Protein AF-A0A7M4DIF4-F1 (afdb_monomer_lite)

Radius of gyration: 23.86 Å; chains: 1; bounding box: 50×77×62 Å

Structure (mmCIF, N/CA/C/O backbone):
data_AF-A0A7M4DIF4-F1
#
_entry.id   AF-A0A7M4DIF4-F1
#
loop_
_atom_site.group_PDB
_atom_site.id
_atom_site.type_symbol
_atom_site.label_atom_id
_atom_site.label_alt_id
_atom_site.label_comp_id
_atom_site.label_asym_id
_atom_site.label_entity_id
_atom_site.label_seq_id
_atom_site.pdbx_PDB_ins_code
_atom_site.Cartn_x
_atom_site.Cartn_y
_atom_site.Cartn_z
_atom_site.occupancy
_atom_site.B_iso_or_equiv
_atom_site.auth_seq_id
_atom_site.auth_comp_id
_atom_site.auth_asym_id
_atom_site.auth_atom_id
_atom_site.pdbx_PDB_model_num
ATOM 1 N N . MET A 1 1 ? -36.620 -62.204 41.722 1.00 43.31 1 MET A N 1
ATOM 2 C CA . MET A 1 1 ? -35.224 -62.686 41.569 1.00 43.31 1 MET A CA 1
ATOM 3 C C . MET A 1 1 ? -34.333 -61.467 41.330 1.00 43.31 1 MET A C 1
ATOM 5 O O . MET A 1 1 ? -34.539 -60.775 40.352 1.00 43.31 1 MET A O 1
ATOM 9 N N . LYS A 1 2 ? -33.708 -60.948 42.395 1.00 40.75 2 LYS A N 1
ATOM 10 C CA . LYS A 1 2 ? -32.257 -60.982 42.706 1.00 40.75 2 LYS A CA 1
ATOM 11 C C . LYS A 1 2 ? -31.355 -60.119 41.790 1.00 40.75 2 LYS A C 1
ATOM 13 O O . LYS A 1 2 ? -31.005 -60.517 40.691 1.00 40.75 2 LYS A O 1
ATOM 18 N N . GLN A 1 3 ? -30.986 -58.964 42.361 1.00 43.34 3 GLN A N 1
ATOM 19 C CA . GLN A 1 3 ? -29.831 -58.068 42.158 1.00 43.34 3 GLN A CA 1
ATOM 20 C C . GLN A 1 3 ? -28.661 -58.557 41.284 1.00 43.34 3 GLN A C 1
ATOM 22 O O . GLN A 1 3 ? -28.165 -59.663 41.488 1.00 43.34 3 GLN A O 1
ATOM 27 N N . ARG A 1 4 ? -28.038 -57.613 40.555 1.00 47.78 4 ARG A N 1
ATOM 28 C CA . ARG A 1 4 ? -26.630 -57.235 40.812 1.00 47.78 4 ARG A CA 1
ATOM 29 C C . ARG A 1 4 ? -26.241 -55.885 40.198 1.00 47.78 4 ARG A C 1
ATOM 31 O O . ARG A 1 4 ? -26.052 -55.734 39.000 1.00 47.78 4 ARG A O 1
ATOM 38 N N . THR A 1 5 ? -26.066 -54.933 41.102 1.00 52.53 5 THR A N 1
ATOM 39 C CA . THR A 1 5 ? -25.324 -53.680 40.981 1.00 52.53 5 THR A CA 1
ATOM 40 C C . THR A 1 5 ? -23.870 -53.931 40.563 1.00 52.53 5 THR A C 1
ATOM 42 O O . THR A 1 5 ? -23.210 -54.794 41.143 1.00 52.53 5 THR A O 1
ATOM 45 N N . ARG A 1 6 ? -23.328 -53.111 39.655 1.00 55.28 6 ARG A N 1
ATOM 46 C CA . ARG A 1 6 ? -21.892 -52.791 39.617 1.00 55.28 6 ARG A CA 1
ATOM 47 C C . ARG A 1 6 ? -21.724 -51.273 39.566 1.00 55.28 6 ARG A C 1
ATOM 49 O O . ARG A 1 6 ? -22.155 -50.621 38.624 1.00 55.28 6 ARG A O 1
ATOM 56 N N . ARG A 1 7 ? -21.165 -50.741 40.654 1.00 52.41 7 ARG A N 1
ATOM 57 C CA . ARG A 1 7 ? -20.597 -49.393 40.777 1.00 52.41 7 ARG A CA 1
ATOM 58 C C . ARG A 1 7 ? -19.148 -49.403 40.263 1.00 52.41 7 ARG A C 1
ATOM 60 O O . ARG A 1 7 ? -18.588 -50.481 40.067 1.00 52.41 7 ARG A O 1
ATOM 67 N N . THR A 1 8 ? -18.584 -48.191 40.210 1.00 45.69 8 THR A N 1
ATOM 68 C CA . THR A 1 8 ? -17.154 -47.821 40.132 1.00 45.69 8 THR A CA 1
ATOM 69 C C . THR A 1 8 ? -16.685 -47.549 38.698 1.00 45.69 8 THR A C 1
ATOM 71 O O . THR A 1 8 ? -16.707 -48.453 37.879 1.00 45.69 8 THR A O 1
ATOM 74 N N . GLY A 1 9 ? -16.247 -46.354 38.297 1.00 38.03 9 GLY A N 1
ATOM 75 C CA . GLY A 1 9 ? -16.044 -45.074 38.982 1.00 38.03 9 GLY A CA 1
ATOM 76 C C . GLY A 1 9 ? -15.041 -44.208 38.193 1.00 38.03 9 GLY A C 1
ATOM 77 O O . GLY A 1 9 ? -14.270 -44.770 37.427 1.00 38.03 9 GLY A O 1
ATOM 78 N N . ILE A 1 10 ? -15.016 -42.897 38.505 1.00 45.69 10 ILE A N 1
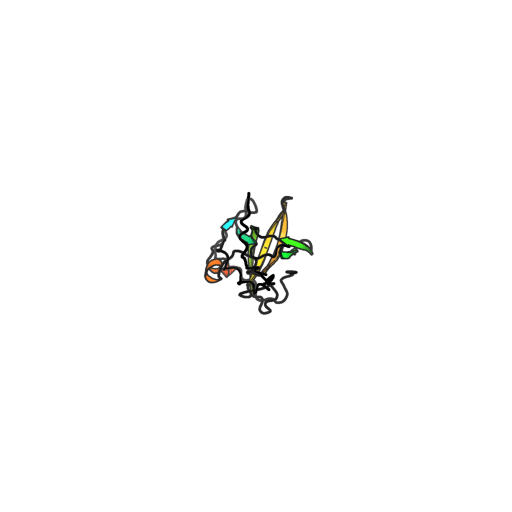ATOM 79 C CA . ILE A 1 10 ? -13.901 -41.920 38.352 1.00 45.69 10 ILE A CA 1
ATOM 80 C C . ILE A 1 10 ? -13.531 -41.608 36.865 1.00 45.69 10 ILE A C 1
ATOM 82 O O . ILE A 1 10 ? -13.441 -42.504 36.047 1.00 45.69 10 ILE A O 1
ATOM 86 N N . ILE A 1 11 ? -13.334 -40.383 36.356 1.00 47.44 11 ILE A N 1
ATOM 87 C CA . ILE A 1 11 ? -12.653 -39.184 36.859 1.00 47.44 11 ILE A CA 1
ATOM 88 C C . ILE A 1 11 ? -13.242 -37.944 36.162 1.00 47.44 11 ILE A C 1
ATOM 90 O O . ILE A 1 11 ? -13.351 -37.896 34.939 1.00 47.44 11 ILE A O 1
ATOM 94 N N . ALA A 1 12 ? -13.584 -36.927 36.956 1.00 44.38 12 ALA A N 1
ATOM 95 C CA . ALA A 1 12 ? -13.797 -35.570 36.479 1.00 44.38 12 ALA A CA 1
ATOM 96 C C . ALA A 1 12 ? -12.447 -34.960 36.080 1.00 44.38 12 ALA A C 1
ATOM 98 O O . ALA A 1 12 ? -11.569 -34.808 36.927 1.00 44.38 12 ALA A O 1
ATOM 99 N N . PHE A 1 13 ? -12.294 -34.577 34.815 1.00 40.59 13 PHE A N 1
ATOM 100 C CA . PHE A 1 13 ? -11.267 -33.621 34.419 1.00 40.59 13 PHE A CA 1
ATOM 101 C C . PHE A 1 13 ? -11.924 -32.252 34.283 1.00 40.59 13 PHE A C 1
ATOM 103 O O . PHE A 1 13 ? -12.566 -31.938 33.284 1.00 40.59 13 PHE A O 1
ATOM 110 N N . ALA A 1 14 ? -11.765 -31.440 35.327 1.00 44.25 14 ALA A N 1
ATOM 111 C CA . ALA A 1 14 ? -11.850 -29.998 35.206 1.00 44.25 14 ALA A CA 1
ATOM 112 C C . ALA A 1 14 ? -10.665 -29.544 34.341 1.00 44.25 14 ALA A C 1
ATOM 114 O O . ALA A 1 14 ? -9.532 -29.488 34.816 1.00 44.25 14 ALA A O 1
ATOM 115 N N . ALA A 1 15 ? -10.907 -29.273 33.060 1.00 39.56 15 ALA A N 1
ATOM 116 C CA . ALA A 1 15 ? -9.944 -28.567 32.230 1.00 39.56 15 ALA A CA 1
ATOM 117 C C . ALA A 1 15 ? -10.201 -27.068 32.393 1.00 39.56 15 ALA A C 1
ATOM 119 O O . ALA A 1 15 ? -11.237 -26.544 31.983 1.00 39.56 15 ALA A O 1
ATOM 120 N N . ALA A 1 16 ? -9.262 -26.409 33.064 1.00 37.69 16 ALA A N 1
ATOM 121 C CA . ALA A 1 16 ? -9.205 -24.970 33.219 1.00 37.69 16 ALA A CA 1
ATOM 122 C C . ALA A 1 16 ? -9.318 -24.270 31.855 1.00 37.69 16 ALA A C 1
ATOM 124 O O . ALA A 1 16 ? -8.633 -24.636 30.898 1.00 37.69 16 ALA A O 1
ATOM 125 N N . ALA A 1 17 ? -10.157 -23.236 31.787 1.00 41.06 17 ALA A N 1
ATOM 126 C CA . ALA A 1 17 ? -10.132 -22.267 30.705 1.00 41.06 17 ALA A CA 1
ATOM 127 C C . ALA A 1 17 ? -8.760 -21.578 30.711 1.00 41.06 17 ALA A C 1
ATOM 129 O O . ALA A 1 17 ? -8.502 -20.677 31.509 1.00 41.06 17 ALA A O 1
ATOM 130 N N . MET A 1 18 ? -7.857 -22.033 29.844 1.00 40.03 18 MET A N 1
ATOM 131 C CA . MET A 1 18 ? -6.632 -21.304 29.558 1.00 40.03 18 MET A CA 1
ATOM 132 C C . MET A 1 18 ? -7.018 -20.040 28.791 1.00 40.03 18 MET A C 1
ATOM 134 O O . MET A 1 18 ? -7.281 -20.078 27.591 1.00 40.03 18 MET A O 1
ATOM 138 N N . LEU A 1 19 ? -7.035 -18.910 29.497 1.00 44.88 19 LEU A N 1
ATOM 139 C CA . LEU A 1 19 ? -6.761 -17.604 28.909 1.00 44.88 19 LEU A CA 1
ATOM 140 C C . LEU A 1 19 ? -5.337 -17.659 28.350 1.00 44.88 19 LEU A C 1
ATOM 142 O O . LEU A 1 19 ? -4.370 -17.266 28.998 1.00 44.88 19 LEU A O 1
ATOM 146 N N . ALA A 1 20 ? -5.204 -18.201 27.142 1.00 38.75 20 ALA A N 1
ATOM 147 C CA . ALA A 1 20 ? -4.048 -17.937 26.319 1.00 38.75 20 ALA A CA 1
ATOM 148 C C . ALA A 1 20 ? -4.128 -16.454 25.951 1.00 38.75 20 ALA A C 1
ATOM 150 O O . ALA A 1 20 ? -4.798 -16.065 24.995 1.00 38.75 20 ALA A O 1
ATOM 151 N N . ILE A 1 21 ? -3.451 -15.613 26.734 1.00 44.97 21 ILE A N 1
ATOM 152 C CA . ILE A 1 21 ? -2.896 -14.375 26.202 1.00 44.97 21 ILE A CA 1
ATOM 153 C C . ILE A 1 21 ? -1.942 -14.859 25.120 1.00 44.97 21 ILE A C 1
ATOM 155 O O . ILE A 1 21 ? -0.820 -15.281 25.402 1.00 44.97 21 ILE A O 1
ATOM 159 N N . GLY A 1 22 ? -2.455 -14.939 23.895 1.00 35.72 22 GLY A N 1
ATOM 160 C CA . GLY A 1 22 ? -1.653 -15.225 22.731 1.00 35.72 22 GLY A CA 1
ATOM 161 C C . GLY A 1 22 ? -0.590 -14.146 22.678 1.00 35.72 22 GLY A C 1
ATOM 162 O O . GLY A 1 22 ? -0.859 -13.028 22.249 1.00 35.72 22 GLY A O 1
ATOM 163 N N . MET A 1 23 ? 0.622 -14.480 23.118 1.00 40.75 23 MET A N 1
ATOM 164 C CA . MET A 1 23 ? 1.814 -13.918 22.510 1.00 40.75 23 MET A CA 1
ATOM 165 C C . MET A 1 23 ? 1.705 -14.337 21.053 1.00 40.75 23 MET A C 1
ATOM 167 O O . MET A 1 23 ? 2.047 -15.465 20.700 1.00 40.75 23 MET A O 1
ATOM 171 N N . GLY A 1 24 ? 1.038 -13.488 20.267 1.00 36.19 24 GLY A N 1
ATOM 172 C CA . GLY A 1 24 ? 0.787 -13.732 18.866 1.00 36.19 24 GLY A CA 1
ATOM 173 C C . GLY A 1 24 ? 2.125 -14.085 18.259 1.00 36.19 24 GLY A C 1
ATOM 174 O O . GLY A 1 24 ? 3.055 -13.279 18.310 1.00 36.19 24 GLY A O 1
ATOM 175 N N . ASN A 1 25 ? 2.236 -15.307 17.738 1.00 37.72 25 ASN A N 1
ATOM 176 C CA . ASN A 1 25 ? 3.276 -15.584 16.766 1.00 37.72 25 ASN A CA 1
ATOM 177 C C . ASN A 1 25 ? 3.240 -14.401 15.792 1.00 37.72 25 ASN A C 1
ATOM 179 O O . ASN A 1 25 ? 2.135 -14.073 15.334 1.00 37.72 25 ASN A O 1
ATOM 183 N N . PRO A 1 26 ? 4.372 -13.721 15.518 1.00 44.44 26 PRO A N 1
ATOM 184 C CA . PRO A 1 26 ? 4.375 -12.748 14.441 1.00 44.44 26 PRO A CA 1
ATOM 185 C C . PRO A 1 26 ? 3.767 -13.476 13.240 1.00 44.44 26 PRO A C 1
ATOM 187 O O . PRO A 1 26 ? 4.168 -14.626 13.007 1.00 44.44 26 PRO A O 1
ATOM 190 N N . PRO A 1 27 ? 2.741 -12.912 12.571 1.00 46.75 27 PRO A N 1
ATOM 191 C CA . PRO A 1 27 ? 2.129 -13.562 11.427 1.00 46.75 27 PRO A CA 1
ATOM 192 C C . PRO A 1 27 ? 3.264 -14.070 10.549 1.00 46.75 27 PRO A C 1
ATOM 194 O O . PRO A 1 27 ? 4.180 -13.314 10.211 1.00 46.75 27 PRO A O 1
ATOM 197 N N . SER A 1 28 ? 3.270 -15.386 10.313 1.00 46.06 28 SER A N 1
ATOM 198 C CA . SER A 1 28 ? 4.214 -16.036 9.411 1.00 46.06 28 SER A CA 1
ATOM 199 C C . SER A 1 28 ? 4.292 -15.161 8.174 1.00 46.06 28 SER A C 1
ATOM 201 O O . SER A 1 28 ? 3.234 -14.923 7.590 1.00 46.06 28 SER A O 1
ATOM 203 N N . ALA A 1 29 ? 5.482 -14.632 7.858 1.00 50.38 29 ALA A N 1
ATO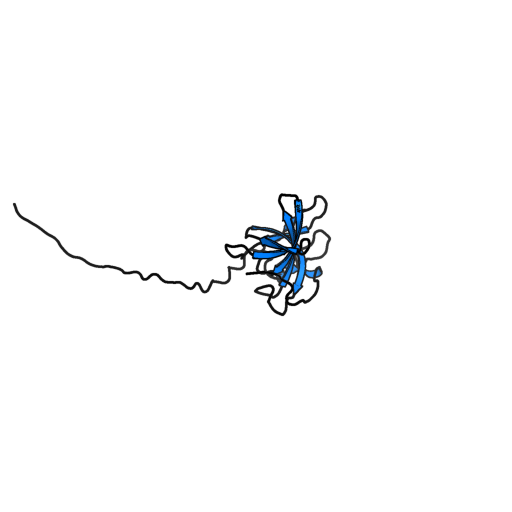M 204 C CA . ALA A 1 29 ? 5.681 -13.661 6.787 1.00 50.38 29 ALA A CA 1
ATOM 205 C C . ALA A 1 29 ? 4.825 -14.065 5.585 1.00 50.38 29 ALA A C 1
ATOM 207 O O . ALA A 1 29 ? 5.072 -15.100 4.961 1.00 50.38 29 ALA A O 1
ATOM 208 N N . GLN A 1 30 ? 3.737 -13.325 5.365 1.00 59.62 30 GLN A N 1
ATOM 209 C CA . GLN A 1 30 ? 2.757 -13.694 4.359 1.00 59.62 30 GLN A CA 1
ATOM 210 C C . GLN A 1 30 ? 3.463 -13.699 3.005 1.00 59.62 30 GLN A C 1
ATOM 212 O O . GLN A 1 30 ? 4.347 -12.872 2.761 1.00 59.62 30 GLN A O 1
ATOM 217 N N . ALA A 1 31 ? 3.129 -14.673 2.157 1.00 65.75 31 ALA A N 1
ATOM 218 C CA . ALA A 1 31 ? 3.773 -14.814 0.859 1.00 65.75 31 ALA A CA 1
ATOM 219 C C . ALA A 1 31 ? 3.689 -13.487 0.094 1.00 65.75 31 ALA A C 1
ATOM 221 O O . ALA A 1 31 ? 2.627 -12.865 0.029 1.00 65.75 31 ALA A O 1
ATOM 222 N N . ALA A 1 32 ? 4.822 -13.055 -0.459 1.00 81.12 32 ALA A N 1
ATOM 223 C CA . ALA A 1 32 ? 4.866 -11.847 -1.262 1.00 81.12 32 ALA A CA 1
ATOM 224 C C . ALA A 1 32 ? 3.912 -11.988 -2.458 1.00 81.12 32 ALA A C 1
ATOM 226 O O . ALA A 1 32 ? 3.935 -12.990 -3.173 1.00 81.12 32 ALA A O 1
ATOM 227 N N . SER A 1 33 ? 3.088 -10.973 -2.668 1.00 90.00 33 SER A N 1
ATOM 228 C CA . SER A 1 33 ? 2.095 -10.852 -3.722 1.00 90.00 33 SER A CA 1
ATOM 229 C C . SER A 1 33 ? 2.193 -9.445 -4.303 1.00 90.00 33 SER A C 1
ATOM 231 O O . SER A 1 33 ? 1.531 -8.503 -3.859 1.00 90.00 33 SER A O 1
ATOM 233 N N . LEU A 1 34 ? 3.087 -9.306 -5.282 1.00 94.88 34 LEU A N 1
ATOM 234 C CA . LEU A 1 34 ? 3.195 -8.132 -6.139 1.00 94.88 34 LEU A CA 1
ATOM 235 C C . LEU A 1 34 ? 2.818 -8.533 -7.560 1.00 94.88 34 LEU A C 1
ATOM 237 O O . LEU A 1 34 ? 3.300 -9.543 -8.074 1.00 94.88 34 LEU A O 1
ATOM 241 N N . TRP A 1 35 ? 1.985 -7.731 -8.213 1.00 95.06 35 TRP A N 1
ATOM 242 C CA . TRP A 1 35 ? 1.610 -7.953 -9.606 1.00 95.06 35 TRP A CA 1
ATOM 243 C C . TRP A 1 35 ? 1.449 -6.637 -10.353 1.00 95.06 35 TRP A C 1
ATOM 245 O O . TRP A 1 35 ? 1.232 -5.579 -9.760 1.00 95.06 35 TRP A O 1
ATOM 255 N N . HIS A 1 36 ? 1.553 -6.699 -11.679 1.00 94.38 36 HIS A N 1
ATOM 256 C CA . HIS A 1 36 ? 1.192 -5.568 -12.524 1.00 94.38 36 HIS A CA 1
ATOM 257 C C . HIS A 1 36 ? -0.323 -5.502 -12.668 1.00 94.38 36 HIS A C 1
ATOM 259 O O . HIS A 1 36 ? -0.974 -6.487 -13.009 1.00 94.38 36 HIS A O 1
ATOM 265 N N . CYS A 1 37 ? -0.880 -4.332 -12.406 1.00 91.12 37 CYS A N 1
ATOM 266 C CA . CYS A 1 37 ? -2.305 -4.050 -12.475 1.00 91.12 37 CYS A CA 1
ATOM 267 C C . CYS A 1 37 ? -2.541 -2.803 -13.326 1.00 91.12 37 CYS A C 1
ATOM 269 O O . CYS A 1 37 ? -1.641 -1.990 -13.503 1.00 91.12 37 CYS A O 1
ATOM 271 N N . ALA A 1 38 ? -3.756 -2.627 -13.835 1.00 85.75 38 ALA A N 1
ATOM 272 C CA . ALA A 1 38 ? -4.148 -1.430 -14.574 1.00 85.75 38 ALA A CA 1
ATOM 273 C C . ALA A 1 38 ? -5.397 -0.821 -13.926 1.00 85.75 38 ALA A C 1
ATOM 275 O O . ALA A 1 38 ? -6.506 -0.991 -14.434 1.00 85.75 38 ALA A O 1
ATOM 276 N N . PRO A 1 39 ? -5.264 -0.155 -12.763 1.00 69.69 39 PRO A N 1
ATOM 277 C CA . PRO A 1 39 ? -6.424 0.412 -12.082 1.00 69.69 39 PRO A CA 1
ATOM 278 C C . PRO A 1 39 ? -7.010 1.618 -12.847 1.00 69.69 39 PRO A C 1
ATOM 280 O O . PRO A 1 39 ? -8.132 2.053 -12.574 1.00 69.69 39 PRO A O 1
ATOM 283 N N . GLN A 1 40 ? -6.276 2.121 -13.848 1.00 69.06 40 GLN A N 1
ATOM 284 C CA . GLN A 1 40 ? -6.776 2.956 -14.938 1.00 69.06 40 GLN A CA 1
ATOM 285 C C . GLN A 1 40 ? -6.517 2.245 -16.269 1.00 69.06 40 GLN A C 1
ATOM 287 O O . GLN A 1 40 ? -5.489 1.589 -16.427 1.00 69.06 40 GLN A O 1
ATOM 292 N N . SER A 1 41 ? -7.410 2.420 -17.247 1.00 65.50 41 SER A N 1
ATOM 293 C CA . SER A 1 41 ? -7.358 1.752 -18.559 1.00 65.50 41 SER A CA 1
ATOM 294 C C . SER A 1 41 ? -6.081 2.017 -19.372 1.00 65.50 41 SER A C 1
ATOM 296 O O . SER A 1 41 ? -5.858 1.368 -20.387 1.00 65.50 41 SER A O 1
ATOM 298 N N . ASN A 1 42 ? -5.246 2.963 -18.946 1.00 65.06 42 ASN A N 1
ATOM 299 C CA . ASN A 1 42 ? -4.022 3.396 -19.615 1.00 65.06 42 ASN A CA 1
ATOM 300 C C . ASN A 1 42 ? -2.808 3.533 -18.676 1.00 65.06 42 ASN A C 1
ATOM 302 O O . ASN A 1 42 ? -1.765 4.007 -19.121 1.00 65.06 42 ASN A O 1
ATOM 306 N N . MET A 1 43 ? -2.913 3.155 -17.397 1.00 72.38 43 MET A N 1
ATOM 307 C CA . MET A 1 43 ? -1.789 3.242 -16.457 1.00 72.38 43 MET A CA 1
ATOM 308 C C . MET A 1 43 ? -1.563 1.891 -15.795 1.00 72.38 43 MET A C 1
ATOM 310 O O . MET A 1 43 ? -2.305 1.494 -14.896 1.00 72.38 43 MET A O 1
ATOM 314 N N . ALA A 1 44 ? -0.523 1.197 -16.254 1.00 85.44 44 ALA A N 1
ATOM 315 C CA . ALA A 1 44 ? -0.015 0.028 -15.566 1.00 85.44 44 ALA A CA 1
ATOM 316 C C . ALA A 1 44 ? 0.722 0.474 -14.296 1.00 85.44 44 ALA A C 1
ATOM 318 O O . ALA A 1 44 ? 1.524 1.407 -14.314 1.00 85.44 44 ALA A O 1
ATOM 319 N N . ALA A 1 45 ? 0.439 -0.200 -13.194 1.00 91.12 45 ALA A N 1
ATOM 320 C CA . ALA A 1 45 ? 1.010 0.047 -11.888 1.00 91.12 45 ALA A CA 1
ATOM 321 C C . ALA A 1 45 ? 1.414 -1.270 -11.229 1.00 91.12 45 ALA A C 1
ATOM 323 O O . ALA A 1 45 ? 1.099 -2.352 -11.728 1.00 91.12 45 ALA A O 1
ATOM 324 N N . VAL A 1 46 ? 2.099 -1.180 -10.095 1.00 95.00 46 VAL A N 1
ATOM 325 C CA . VAL A 1 46 ? 2.311 -2.332 -9.223 1.00 95.00 46 VAL A CA 1
ATOM 326 C C . VAL A 1 46 ? 1.230 -2.334 -8.149 1.00 95.00 46 VAL A C 1
ATOM 328 O O . VAL A 1 46 ? 0.985 -1.314 -7.505 1.00 95.00 46 VAL A O 1
ATOM 331 N N . CYS A 1 47 ? 0.579 -3.475 -7.964 1.00 95.50 47 CYS A N 1
ATOM 332 C CA . CYS A 1 47 ? -0.414 -3.689 -6.925 1.00 95.50 47 CYS A CA 1
ATOM 333 C C . CYS A 1 47 ? 0.042 -4.755 -5.932 1.00 95.50 47 CYS A C 1
ATOM 335 O O . CYS A 1 47 ? 0.880 -5.606 -6.239 1.00 95.50 47 CYS A O 1
ATOM 337 N N . THR A 1 48 ? -0.549 -4.688 -4.745 1.00 96.00 48 THR A N 1
ATOM 338 C CA . THR A 1 48 ? -0.447 -5.686 -3.684 1.00 96.00 48 THR A CA 1
ATOM 339 C C . THR A 1 48 ? -1.778 -5.792 -2.936 1.00 96.00 48 THR A C 1
ATOM 341 O O . THR A 1 48 ? -2.725 -5.053 -3.225 1.00 96.00 48 THR A O 1
ATOM 344 N N . THR A 1 49 ? -1.867 -6.714 -1.982 1.00 95.56 49 THR A N 1
ATOM 345 C CA . THR A 1 49 ? -3.020 -6.861 -1.091 1.00 95.56 49 THR A CA 1
ATOM 346 C C . THR A 1 49 ? -2.716 -6.363 0.310 1.00 95.56 49 THR A C 1
ATOM 348 O O . THR A 1 49 ? -1.596 -6.510 0.805 1.00 95.56 49 THR A O 1
ATOM 351 N N . ILE A 1 50 ? -3.746 -5.841 0.968 1.00 93.44 50 ILE A N 1
ATOM 352 C CA . ILE A 1 50 ? -3.740 -5.587 2.403 1.00 93.44 50 ILE A CA 1
ATOM 353 C C . ILE A 1 50 ? -3.696 -6.924 3.137 1.00 93.44 50 ILE A C 1
ATOM 355 O O . ILE A 1 50 ? -4.412 -7.872 2.801 1.00 93.44 50 ILE A O 1
ATOM 359 N N . THR A 1 51 ? -2.832 -6.986 4.138 1.00 91.56 51 THR A N 1
ATOM 360 C CA . THR A 1 51 ? -2.535 -8.182 4.912 1.00 91.56 51 THR A CA 1
ATOM 361 C C . THR A 1 51 ? -2.285 -7.812 6.368 1.00 91.56 51 THR A C 1
ATOM 363 O O . THR A 1 51 ? -2.065 -6.645 6.678 1.00 91.56 51 THR A O 1
ATOM 366 N N . SER A 1 52 ? -2.327 -8.784 7.281 1.00 88.19 52 SER A N 1
ATOM 367 C CA . SER A 1 52 ? -2.079 -8.563 8.717 1.00 88.19 52 SER A CA 1
ATOM 368 C C . SER A 1 52 ? -2.956 -7.486 9.384 1.00 88.19 52 SER A C 1
ATOM 370 O O . SER A 1 52 ? -2.655 -7.058 10.499 1.00 88.19 52 SER A O 1
ATOM 372 N N . ALA A 1 53 ? -4.041 -7.042 8.742 1.00 88.94 53 ALA A N 1
ATOM 373 C CA . ALA A 1 53 ? -4.994 -6.122 9.342 1.00 88.94 53 ALA A CA 1
ATOM 374 C C . ALA A 1 53 ? -5.763 -6.847 10.466 1.00 88.94 53 ALA A C 1
ATOM 376 O O . ALA A 1 53 ? -6.098 -8.030 10.308 1.00 88.94 53 ALA A O 1
ATOM 377 N N . PRO A 1 54 ? -6.059 -6.175 11.594 1.00 88.88 54 PRO A N 1
ATOM 378 C CA . PRO A 1 54 ? -6.883 -6.753 12.653 1.00 88.88 54 PRO A CA 1
ATOM 379 C C . PRO A 1 54 ? -8.317 -7.015 12.148 1.00 88.88 54 PRO A C 1
ATOM 381 O O . PRO A 1 54 ? -8.687 -6.541 11.072 1.00 88.88 54 PRO A O 1
ATOM 384 N N . PRO A 1 55 ? -9.173 -7.726 12.911 1.00 89.94 55 PRO A N 1
ATOM 385 C CA . PRO A 1 55 ? -10.552 -8.006 12.492 1.00 89.94 55 PRO A CA 1
ATOM 386 C C . PRO A 1 55 ? -11.377 -6.754 12.149 1.00 89.94 55 PRO A C 1
ATOM 388 O O . PRO A 1 55 ? -12.272 -6.819 11.313 1.00 89.94 55 PRO A O 1
ATOM 391 N N . GLY A 1 56 ? -11.064 -5.615 12.775 1.00 88.94 56 GLY A N 1
ATOM 392 C CA . GLY A 1 56 ? -11.685 -4.319 12.487 1.00 88.94 56 GLY A CA 1
ATOM 393 C C . GLY A 1 56 ? -11.138 -3.597 11.249 1.00 88.94 56 GLY A C 1
ATOM 394 O O . GLY A 1 56 ? -11.656 -2.537 10.917 1.00 88.94 56 GLY A O 1
ATOM 395 N N . GLY A 1 57 ? -10.132 -4.158 10.572 1.00 91.62 57 GLY A N 1
ATOM 396 C CA . GLY A 1 57 ? -9.397 -3.518 9.485 1.00 91.62 57 GLY A CA 1
ATOM 397 C C . GLY A 1 57 ? -8.335 -2.531 9.974 1.00 91.62 57 GLY A C 1
ATOM 398 O O . GLY A 1 57 ? -8.235 -2.220 11.159 1.00 91.62 57 GLY A O 1
ATOM 399 N N . VAL A 1 58 ? -7.514 -2.050 9.047 1.00 89.56 58 VAL A N 1
ATOM 400 C CA . VAL A 1 58 ? -6.522 -1.004 9.296 1.00 89.56 58 VAL A CA 1
AT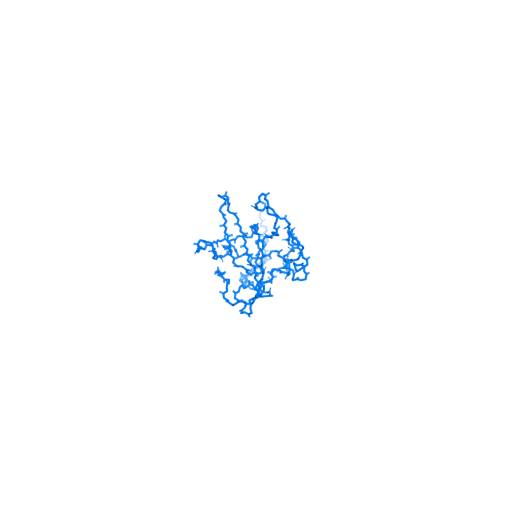OM 401 C C . VAL A 1 58 ? -7.113 0.340 8.890 1.00 89.56 58 VAL A C 1
ATOM 403 O O . VAL A 1 58 ? -7.526 0.531 7.745 1.00 89.56 58 VAL A O 1
ATOM 406 N N . GLN A 1 59 ? -7.192 1.274 9.836 1.00 91.75 59 GLN A N 1
ATOM 407 C CA . GLN A 1 59 ? -7.671 2.619 9.538 1.00 91.75 59 GLN A CA 1
ATOM 408 C C . GLN A 1 59 ? -6.544 3.439 8.926 1.00 91.75 59 GLN A C 1
ATOM 410 O O . GLN A 1 59 ? -5.437 3.444 9.451 1.00 91.75 59 GLN A O 1
ATOM 415 N N . VAL A 1 60 ? -6.819 4.159 7.846 1.00 90.31 60 VAL A N 1
ATOM 416 C CA . VAL A 1 60 ? -5.874 5.056 7.182 1.00 90.31 60 VAL A CA 1
ATOM 417 C C . VAL A 1 60 ? -6.541 6.393 6.894 1.00 90.31 60 VAL A C 1
ATOM 419 O O . VAL A 1 60 ? -7.721 6.456 6.550 1.00 90.31 60 VAL A O 1
ATOM 422 N N . ARG A 1 61 ? -5.788 7.489 6.990 1.00 91.44 61 ARG A N 1
ATOM 423 C CA . ARG A 1 61 ? -6.269 8.791 6.520 1.00 91.44 61 ARG A CA 1
ATOM 424 C C . ARG A 1 61 ? -6.080 8.922 5.012 1.00 91.44 61 ARG A C 1
ATOM 426 O O . ARG A 1 61 ? -4.952 8.910 4.518 1.00 91.44 61 ARG A O 1
ATOM 433 N N . ASP A 1 62 ? -7.178 9.143 4.300 1.00 92.75 62 ASP A N 1
ATOM 434 C CA . ASP A 1 62 ? -7.149 9.496 2.886 1.00 92.75 62 ASP A CA 1
ATOM 435 C C . ASP A 1 62 ? -6.593 10.916 2.703 1.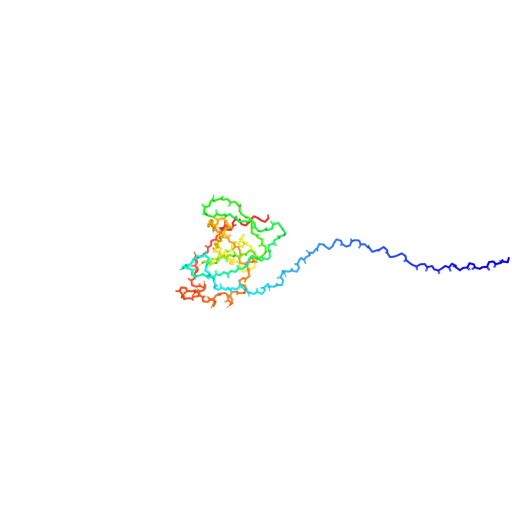00 92.75 62 ASP A C 1
ATOM 437 O O . ASP A 1 62 ? -7.125 11.897 3.217 1.00 92.75 62 ASP A O 1
ATOM 441 N N . ARG A 1 63 ? -5.504 11.043 1.948 1.00 91.19 63 ARG A N 1
ATOM 442 C CA . ARG A 1 63 ? -4.816 12.306 1.655 1.00 91.19 63 ARG A CA 1
ATOM 443 C C . ARG A 1 63 ? -5.456 13.087 0.506 1.00 91.19 63 ARG A C 1
ATOM 445 O O . ARG A 1 63 ? -4.881 14.099 0.096 1.00 91.19 63 ARG A O 1
ATOM 452 N N . LEU A 1 64 ? -6.548 12.601 -0.082 1.00 92.50 64 LEU A N 1
ATOM 453 C CA . LEU A 1 64 ? -7.358 13.350 -1.046 1.00 92.50 64 LEU A CA 1
ATOM 454 C C . LEU A 1 64 ? -8.557 14.007 -0.364 1.00 92.50 64 LEU A C 1
ATOM 456 O O . LEU A 1 64 ? -8.768 15.201 -0.553 1.00 92.50 64 LEU A O 1
ATOM 460 N N . THR A 1 65 ? -9.301 13.267 0.461 1.00 93.31 65 THR A N 1
ATOM 461 C CA . THR A 1 65 ? -10.521 13.783 1.112 1.00 93.31 65 THR A CA 1
ATOM 462 C C . THR A 1 65 ? -10.341 14.157 2.583 1.00 93.31 65 THR A C 1
ATOM 464 O O . THR A 1 65 ? -11.244 14.739 3.178 1.00 93.31 65 THR A O 1
ATOM 467 N N . ASN A 1 66 ? -9.200 13.815 3.190 1.00 90.81 66 ASN A N 1
ATOM 468 C CA . ASN A 1 66 ? -8.930 13.947 4.627 1.00 90.81 66 ASN A CA 1
ATOM 469 C C . ASN A 1 66 ? -9.872 13.113 5.527 1.00 90.81 66 ASN A C 1
ATOM 471 O O . ASN A 1 66 ? -9.943 13.344 6.733 1.00 90.81 66 ASN A O 1
ATOM 475 N N . SER A 1 67 ? -10.589 12.140 4.957 1.00 92.25 67 SER A N 1
ATOM 476 C CA . SER A 1 67 ? -11.454 11.202 5.686 1.00 92.25 67 SER A CA 1
ATOM 477 C C . SER A 1 67 ? -10.662 9.997 6.200 1.00 92.25 67 SER A C 1
ATOM 479 O O . SER A 1 67 ? -9.612 9.662 5.652 1.00 92.25 67 SER A O 1
ATOM 481 N N . ILE A 1 68 ? -11.174 9.315 7.226 1.00 92.69 68 ILE A N 1
ATOM 482 C CA . ILE A 1 68 ? -10.640 8.016 7.654 1.00 92.69 68 ILE A CA 1
ATOM 483 C C . ILE A 1 68 ? -11.314 6.909 6.845 1.00 92.69 68 ILE A C 1
ATOM 485 O O . ILE A 1 68 ? -12.536 6.885 6.716 1.00 92.69 68 ILE A O 1
ATOM 489 N N . TRP A 1 69 ? -10.500 6.007 6.313 1.00 93.25 69 TRP A N 1
ATOM 490 C CA . TRP A 1 69 ? -10.909 4.815 5.584 1.00 93.25 69 TRP A CA 1
ATOM 491 C C . TRP A 1 69 ? -10.444 3.573 6.320 1.00 93.25 69 TRP A C 1
ATOM 493 O O . TRP A 1 69 ? -9.387 3.587 6.938 1.00 93.25 69 TRP A O 1
ATOM 503 N N . VAL A 1 70 ? -11.220 2.499 6.228 1.00 94.50 70 VAL A N 1
ATOM 504 C CA . VAL A 1 70 ? -10.846 1.194 6.771 1.00 94.50 70 VAL A CA 1
ATOM 505 C C . VAL A 1 70 ? -10.513 0.278 5.606 1.00 94.50 70 VAL A C 1
ATOM 507 O O . VAL A 1 70 ? -11.332 0.128 4.701 1.00 94.50 70 VAL A O 1
ATOM 510 N N . LEU A 1 71 ? -9.317 -0.302 5.630 1.00 93.50 71 LEU A N 1
ATOM 511 C CA . LEU A 1 71 ? -8.883 -1.315 4.674 1.00 93.50 71 LEU A CA 1
ATOM 512 C C . LEU A 1 71 ? -8.866 -2.685 5.358 1.00 93.50 71 LEU A C 1
ATOM 514 O O . LEU A 1 71 ? -8.438 -2.815 6.506 1.00 93.50 71 LEU A O 1
ATOM 518 N N . TYR A 1 72 ? -9.319 -3.713 4.659 1.00 94.62 72 TYR A N 1
ATOM 519 C CA . TYR A 1 72 ? -9.443 -5.073 5.171 1.00 94.62 72 TYR A CA 1
ATOM 520 C C . TYR A 1 72 ? -8.474 -6.023 4.476 1.00 94.62 72 TYR A C 1
ATOM 522 O O . TYR A 1 72 ? -8.022 -5.780 3.360 1.00 94.62 72 TYR A O 1
ATOM 530 N N . ASN A 1 73 ? -8.163 -7.144 5.133 1.00 94.12 73 ASN A N 1
ATOM 531 C CA . ASN A 1 73 ? -7.345 -8.189 4.521 1.00 94.12 73 ASN A CA 1
ATOM 532 C C . ASN A 1 73 ? -7.961 -8.649 3.191 1.00 94.12 73 ASN A C 1
ATOM 534 O O . ASN A 1 73 ? -9.137 -9.006 3.143 1.00 94.12 73 ASN A O 1
ATOM 538 N N . GLY A 1 74 ? -7.147 -8.669 2.135 1.00 93.38 74 GLY A N 1
ATOM 539 C CA . GLY A 1 74 ? -7.571 -8.995 0.771 1.00 93.38 74 GLY A CA 1
ATOM 540 C C . GLY A 1 74 ? -7.906 -7.784 -0.106 1.00 93.38 74 GLY A C 1
ATOM 541 O O . GLY A 1 74 ? -7.944 -7.939 -1.329 1.00 93.38 74 GLY A O 1
ATOM 542 N N . ASP A 1 75 ? -8.070 -6.583 0.462 1.00 94.56 75 ASP A N 1
ATOM 543 C CA . ASP A 1 75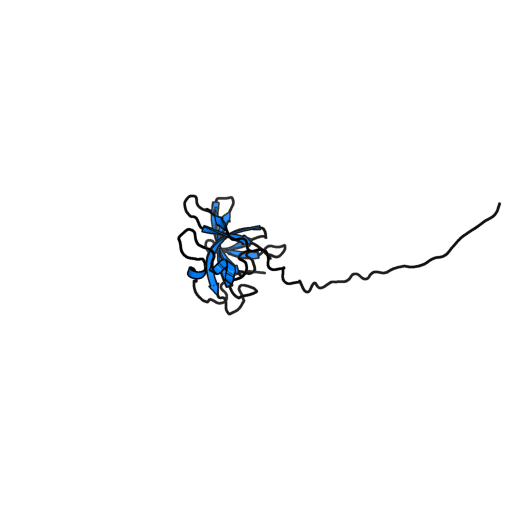 ? -8.245 -5.367 -0.337 1.00 94.56 75 ASP A CA 1
ATOM 544 C C . ASP A 1 75 ? -7.019 -5.137 -1.223 1.00 94.56 75 ASP A C 1
ATOM 546 O O . ASP A 1 75 ? -5.875 -5.203 -0.771 1.00 94.56 75 ASP A O 1
ATOM 550 N N . SER A 1 76 ? -7.253 -4.869 -2.507 1.00 93.94 76 SER A N 1
ATOM 551 C CA . SER A 1 76 ? -6.183 -4.592 -3.464 1.00 93.94 76 SER A CA 1
ATOM 552 C C . SER A 1 76 ? -5.848 -3.108 -3.482 1.00 93.94 76 SER A C 1
ATOM 554 O O . SER A 1 76 ? -6.725 -2.263 -3.668 1.00 93.94 76 SER A O 1
ATOM 556 N N . VAL A 1 77 ? -4.562 -2.795 -3.357 1.00 94.88 77 VAL A N 1
ATOM 557 C CA . VAL A 1 77 ? -4.048 -1.427 -3.414 1.00 94.88 77 VAL A CA 1
ATOM 558 C C . VAL A 1 77 ? -2.905 -1.333 -4.414 1.00 94.88 77 VAL A C 1
ATOM 560 O O . VAL A 1 77 ? -2.084 -2.239 -4.549 1.00 94.88 77 VAL A O 1
ATOM 563 N N . GLN A 1 78 ? -2.840 -0.211 -5.115 1.00 94.94 78 GLN A N 1
ATOM 564 C CA . GLN A 1 78 ? -1.678 0.178 -5.897 1.00 94.94 78 GLN A CA 1
ATOM 565 C C . GLN A 1 78 ? -0.611 0.739 -4.955 1.00 94.94 78 GLN A C 1
ATOM 567 O O . GLN A 1 78 ? -0.911 1.596 -4.125 1.00 94.94 78 GLN A O 1
ATOM 572 N N . ILE A 1 79 ? 0.640 0.325 -5.138 1.00 93.31 79 ILE A N 1
ATOM 573 C CA . ILE A 1 79 ? 1.809 0.950 -4.512 1.00 93.31 79 ILE A CA 1
ATOM 574 C C . ILE A 1 79 ? 2.484 1.884 -5.519 1.00 93.31 79 ILE A C 1
ATOM 576 O O . ILE A 1 79 ? 2.532 1.591 -6.714 1.00 93.31 79 ILE A O 1
ATOM 580 N N . ARG A 1 80 ? 2.965 3.041 -5.053 1.00 89.62 80 ARG A N 1
ATOM 581 C CA . ARG A 1 80 ? 3.548 4.068 -5.936 1.00 89.62 80 ARG A CA 1
ATOM 582 C C . ARG A 1 80 ? 4.943 4.522 -5.534 1.00 89.62 80 ARG A C 1
ATOM 584 O O . ARG A 1 80 ? 5.774 4.784 -6.390 1.00 89.62 80 ARG A O 1
ATOM 591 N N . SER A 1 81 ? 5.164 4.699 -4.243 1.00 91.94 81 SER A N 1
ATOM 592 C CA . SER A 1 81 ? 6.443 5.144 -3.703 1.00 91.94 81 SER A CA 1
ATOM 593 C C . SER A 1 81 ? 6.586 4.652 -2.280 1.00 91.94 81 SER A C 1
ATOM 595 O O . SER A 1 81 ? 5.577 4.490 -1.590 1.00 91.94 81 SER A O 1
ATOM 597 N N . TRP A 1 82 ? 7.815 4.464 -1.821 1.00 92.56 82 TRP A N 1
ATOM 598 C CA . TRP A 1 82 ? 8.089 4.009 -0.462 1.00 92.56 82 TRP A CA 1
ATOM 599 C C . TRP A 1 82 ? 9.001 4.981 0.278 1.00 92.56 82 TRP A C 1
ATOM 601 O O . TRP A 1 82 ? 9.771 5.734 -0.321 1.00 92.56 82 TRP A O 1
ATOM 611 N N . GLY A 1 83 ? 8.919 4.958 1.599 1.00 90.75 83 GLY A N 1
ATOM 612 C CA . GLY A 1 83 ? 9.791 5.731 2.468 1.00 90.75 83 GLY A CA 1
ATOM 613 C C . GLY A 1 83 ? 10.218 4.940 3.693 1.00 90.75 83 GLY A C 1
ATOM 614 O O . GLY A 1 83 ? 9.817 3.790 3.894 1.00 90.75 83 GLY A O 1
ATOM 615 N N . TRP A 1 84 ? 11.062 5.570 4.501 1.00 88.69 84 TRP A N 1
ATOM 616 C CA . TRP A 1 84 ? 11.548 5.019 5.760 1.00 88.69 84 TRP A CA 1
ATOM 617 C C . TRP A 1 84 ? 11.025 5.846 6.937 1.00 88.69 84 TRP A C 1
ATOM 619 O O . TRP A 1 84 ? 11.219 7.058 6.990 1.00 88.69 84 TRP A O 1
ATOM 629 N N . ASP A 1 85 ? 10.383 5.200 7.901 1.00 85.12 85 ASP A N 1
ATOM 630 C CA . ASP A 1 85 ? 9.956 5.808 9.154 1.00 85.12 85 ASP A CA 1
ATOM 631 C C . ASP A 1 85 ? 10.894 5.379 10.293 1.00 85.12 85 ASP A C 1
ATOM 633 O O . ASP A 1 85 ? 10.697 4.324 10.903 1.00 85.12 85 ASP A O 1
ATOM 637 N N . PRO A 1 86 ? 11.905 6.197 10.639 1.00 80.31 86 PRO A N 1
ATOM 638 C CA . PRO A 1 86 ? 12.853 5.856 11.696 1.00 80.31 86 PRO A CA 1
ATOM 639 C C . PRO A 1 86 ? 12.195 5.790 13.079 1.00 80.31 86 PRO A C 1
ATOM 641 O O . PRO A 1 86 ? 12.767 5.209 13.996 1.00 80.31 86 PRO A O 1
ATOM 644 N N . SER A 1 87 ? 11.012 6.389 13.239 1.00 78.12 87 SER A N 1
ATOM 645 C CA . SER A 1 87 ? 10.274 6.387 14.500 1.00 78.12 87 SER A CA 1
ATOM 646 C C . SER A 1 87 ? 9.411 5.139 14.694 1.00 78.12 87 SER A C 1
ATOM 648 O O . SER A 1 87 ? 8.811 4.997 15.758 1.00 78.12 87 SER A O 1
ATOM 650 N N . ALA A 1 88 ? 9.357 4.250 13.690 1.00 75.00 88 ALA A N 1
ATOM 651 C CA . ALA A 1 88 ? 8.562 3.021 13.682 1.00 75.00 88 ALA A CA 1
ATOM 652 C C . ALA A 1 88 ? 7.066 3.239 14.002 1.00 75.00 88 ALA A C 1
ATOM 654 O O . ALA A 1 88 ? 6.373 2.312 14.420 1.00 75.00 88 ALA A O 1
ATOM 655 N N . ARG A 1 89 ? 6.553 4.458 13.793 1.00 74.25 89 ARG A N 1
ATOM 656 C CA . ARG A 1 89 ? 5.164 4.850 14.073 1.00 74.25 89 ARG A CA 1
ATOM 657 C C . ARG A 1 89 ? 4.197 4.371 12.992 1.00 74.25 89 ARG A C 1
ATOM 659 O O . ARG A 1 89 ? 3.025 4.181 13.277 1.00 74.25 89 ARG A O 1
ATOM 666 N N . CYS A 1 90 ? 4.689 4.133 11.778 1.00 71.62 90 CYS A N 1
ATOM 667 C CA . CYS A 1 90 ? 3.948 3.541 10.663 1.00 71.62 90 CYS A CA 1
ATOM 668 C C . CYS A 1 90 ? 3.582 2.066 10.838 1.00 71.62 90 CYS A C 1
ATOM 670 O O . CYS A 1 90 ? 2.643 1.600 10.200 1.00 71.62 90 CYS A O 1
ATOM 672 N N . GLY A 1 91 ? 4.323 1.387 11.713 1.00 55.28 91 GLY A N 1
ATOM 673 C CA . GLY A 1 91 ? 4.072 0.077 12.285 1.00 55.28 91 GLY A CA 1
ATOM 674 C C . GLY A 1 91 ? 3.971 -1.152 11.364 1.00 55.28 91 GLY A C 1
ATOM 675 O O . GLY A 1 91 ? 3.181 -1.169 10.432 1.00 55.28 91 GLY A O 1
ATOM 676 N N . ILE A 1 92 ? 4.687 -2.262 11.591 1.00 56.59 92 ILE A N 1
ATOM 677 C CA . ILE A 1 92 ? 5.901 -2.559 12.394 1.00 56.59 92 ILE A CA 1
ATOM 678 C C . ILE A 1 92 ? 6.616 -3.748 11.693 1.00 56.59 92 ILE A C 1
ATOM 680 O O . ILE A 1 92 ? 5.939 -4.578 11.114 1.00 56.59 92 ILE A O 1
ATOM 684 N N . ASN A 1 93 ? 7.953 -3.860 11.800 1.00 53.84 93 ASN A N 1
ATOM 685 C CA . ASN A 1 93 ? 8.921 -4.750 11.109 1.00 53.84 93 ASN A CA 1
ATOM 686 C C . ASN A 1 93 ? 9.503 -4.166 9.818 1.00 53.84 93 ASN A C 1
ATOM 688 O O . ASN A 1 93 ? 9.005 -4.401 8.726 1.00 53.84 93 ASN A O 1
ATOM 692 N N . ASN A 1 94 ? 10.648 -3.494 9.973 1.00 65.19 94 ASN A N 1
ATOM 693 C CA . ASN A 1 94 ? 11.519 -2.935 8.930 1.00 65.19 94 ASN A CA 1
ATOM 694 C C . ASN A 1 94 ? 11.293 -1.462 8.566 1.00 65.19 94 ASN A C 1
ATOM 696 O O . ASN A 1 94 ? 11.926 -1.008 7.626 1.00 65.19 94 ASN A O 1
ATOM 700 N N . ASN A 1 95 ? 10.475 -0.703 9.311 1.00 84.12 95 ASN A N 1
ATOM 701 C CA . ASN A 1 95 ? 10.335 0.764 9.192 1.00 84.12 95 ASN A CA 1
ATOM 702 C C . ASN A 1 95 ? 9.985 1.294 7.787 1.00 84.12 95 ASN A C 1
ATOM 704 O O . ASN A 1 95 ? 10.054 2.496 7.550 1.00 84.12 95 ASN A O 1
ATOM 708 N N . TYR A 1 96 ? 9.604 0.436 6.845 1.00 87.69 96 TYR A N 1
ATOM 709 C CA . TYR A 1 96 ? 9.172 0.860 5.522 1.00 87.69 96 TYR A CA 1
ATOM 710 C C . TYR A 1 96 ? 7.695 1.249 5.554 1.00 87.69 96 TYR A C 1
ATOM 712 O O . TYR A 1 96 ? 6.875 0.597 6.205 1.00 87.69 96 TYR A O 1
ATOM 720 N N . PHE A 1 97 ? 7.354 2.305 4.826 1.00 90.00 97 PHE A N 1
ATOM 721 C CA . PHE A 1 97 ? 5.972 2.673 4.548 1.00 90.00 97 PHE A CA 1
ATOM 722 C C . PHE A 1 97 ? 5.780 2.894 3.053 1.00 90.00 97 PHE A C 1
ATOM 724 O O . PHE A 1 97 ? 6.726 3.223 2.335 1.00 90.00 97 PHE A O 1
ATOM 731 N N . TRP A 1 98 ? 4.541 2.759 2.600 1.00 92.00 98 TRP A N 1
ATOM 732 C CA . TRP A 1 98 ? 4.154 2.928 1.208 1.00 92.00 98 TRP A CA 1
ATOM 733 C C . TRP A 1 98 ? 3.129 4.031 1.049 1.00 92.00 98 TRP A C 1
ATOM 735 O O . TRP A 1 98 ? 2.197 4.162 1.838 1.00 92.00 98 TRP A O 1
ATOM 745 N N . HIS A 1 99 ? 3.282 4.791 -0.028 1.00 92.56 99 HIS A N 1
ATOM 746 C CA . HIS A 1 99 ? 2.218 5.587 -0.605 1.00 92.56 99 HIS A CA 1
ATOM 747 C C . HIS A 1 99 ? 1.338 4.662 -1.443 1.00 92.56 99 HIS A C 1
ATOM 749 O O . HIS A 1 99 ? 1.751 4.189 -2.510 1.00 92.56 99 HIS A O 1
ATOM 755 N N . ILE A 1 100 ? 0.135 4.413 -0.938 1.00 93.56 100 ILE A N 1
ATOM 756 C CA . ILE A 1 100 ? -0.847 3.544 -1.573 1.00 93.56 100 ILE A CA 1
ATOM 757 C C . ILE A 1 100 ? -1.968 4.346 -2.213 1.00 93.56 100 ILE A C 1
ATOM 759 O O . ILE A 1 100 ? -2.311 5.439 -1.758 1.00 93.56 100 ILE A O 1
ATOM 763 N N . TRP A 1 101 ? -2.535 3.782 -3.270 1.00 94.62 101 TRP A N 1
ATOM 764 C CA . TRP A 1 101 ? -3.694 4.296 -3.983 1.00 94.62 101 TRP A CA 1
ATOM 765 C C . TRP A 1 101 ? -4.710 3.172 -4.140 1.00 94.62 101 TRP A C 1
ATOM 767 O O . TRP A 1 101 ? -4.342 2.025 -4.383 1.00 94.62 101 TRP A O 1
ATOM 777 N N . TRP A 1 102 ? -5.993 3.487 -4.025 1.00 93.56 102 TRP A N 1
ATOM 778 C CA . TRP A 1 102 ? -7.052 2.522 -4.307 1.00 93.56 102 TRP A CA 1
ATOM 779 C C . TRP A 1 102 ? -8.269 3.219 -4.887 1.00 93.56 102 TRP A C 1
ATOM 781 O O . TRP A 1 102 ? -8.418 4.444 -4.809 1.00 93.56 102 TRP A O 1
ATOM 791 N N . ARG A 1 103 ? -9.134 2.413 -5.496 1.00 90.75 103 ARG A N 1
ATOM 792 C CA . ARG A 1 103 ? -10.362 2.873 -6.124 1.00 90.75 103 ARG A CA 1
ATOM 793 C C . ARG A 1 103 ? -11.544 2.157 -5.498 1.00 90.75 103 ARG A C 1
ATOM 795 O O . ARG A 1 103 ? -11.514 0.945 -5.312 1.00 90.75 103 ARG A O 1
ATOM 802 N N . THR A 1 104 ? -12.581 2.908 -5.169 1.00 89.69 104 THR A N 1
ATOM 803 C CA . THR A 1 104 ? -13.832 2.346 -4.651 1.00 89.69 104 THR A CA 1
ATOM 804 C C . THR A 1 104 ? -14.714 1.824 -5.780 1.00 89.69 104 THR A C 1
ATOM 806 O O . THR A 1 104 ? -14.505 2.151 -6.950 1.00 89.69 104 THR A O 1
ATOM 809 N N . GLY A 1 105 ? -15.752 1.054 -5.436 1.00 86.38 105 GLY A N 1
ATOM 810 C CA . GLY A 1 105 ? -16.743 0.576 -6.408 1.00 86.38 105 GLY A CA 1
ATOM 811 C C . GLY A 1 105 ? -17.471 1.701 -7.161 1.00 86.38 105 GLY A C 1
ATOM 812 O O . GLY A 1 105 ? -17.887 1.501 -8.296 1.00 86.38 105 GLY A O 1
ATOM 813 N N . SER A 1 106 ? -17.565 2.904 -6.578 1.00 88.94 106 SER A N 1
ATOM 814 C CA . SER A 1 106 ? -18.101 4.107 -7.239 1.00 88.94 106 SER A CA 1
ATOM 815 C C . SER A 1 106 ? -17.105 4.788 -8.183 1.00 88.94 106 SER A C 1
ATOM 817 O O . SER A 1 106 ? -17.447 5.751 -8.864 1.00 88.94 106 SER A O 1
ATOM 819 N N . GLY A 1 107 ? -15.867 4.301 -8.242 1.00 87.56 107 GLY A N 1
ATOM 820 C CA . GLY A 1 107 ? -14.835 4.805 -9.130 1.00 87.56 107 GLY A CA 1
ATOM 821 C C . GLY A 1 107 ? -14.016 5.969 -8.569 1.00 87.56 107 GLY A C 1
ATOM 822 O O . GLY A 1 107 ? -13.154 6.465 -9.299 1.00 87.56 107 GLY A O 1
ATOM 823 N N . ASN A 1 108 ? -14.233 6.376 -7.315 1.00 91.12 108 ASN A N 1
ATOM 824 C CA . ASN A 1 108 ? -13.451 7.433 -6.674 1.00 91.12 108 ASN A CA 1
ATOM 825 C C . ASN A 1 108 ? -12.065 6.930 -6.279 1.00 91.12 108 ASN A C 1
ATOM 827 O O . ASN A 1 108 ? -11.908 5.799 -5.815 1.00 91.12 108 ASN A O 1
ATOM 831 N N . TRP A 1 109 ? -11.077 7.800 -6.467 1.00 92.62 109 TRP A N 1
ATOM 832 C CA . TRP A 1 109 ? -9.698 7.555 -6.078 1.00 92.62 109 TRP A CA 1
ATOM 833 C C . TRP A 1 109 ? -9.431 8.035 -4.664 1.00 92.62 109 TRP A C 1
ATOM 835 O O . TRP A 1 109 ? -9.881 9.108 -4.265 1.00 92.62 109 TRP A O 1
ATOM 845 N N . HIS A 1 110 ? -8.622 7.255 -3.967 1.00 94.00 110 HIS A N 1
ATOM 846 C CA . HIS A 1 110 ? -8.157 7.525 -2.621 1.00 94.00 110 HIS A CA 1
ATOM 847 C C . HIS A 1 110 ? -6.655 7.276 -2.556 1.00 94.00 110 HIS A C 1
ATOM 849 O O . HIS A 1 110 ? -6.115 6.487 -3.343 1.00 94.00 110 HIS A O 1
ATOM 855 N N . ARG A 1 111 ? -5.967 7.946 -1.629 1.00 93.38 111 ARG A N 1
ATOM 856 C CA . ARG A 1 111 ? -4.536 7.705 -1.407 1.00 93.38 111 ARG A CA 1
ATOM 857 C C . ARG A 1 111 ? -4.186 7.815 0.068 1.00 93.38 111 ARG A C 1
ATOM 859 O O . ARG A 1 111 ? -4.702 8.685 0.757 1.00 93.38 111 ARG A O 1
ATOM 866 N N . ALA A 1 112 ? -3.261 7.002 0.548 1.00 92.56 112 ALA A N 1
ATOM 867 C CA . ALA A 1 112 ? -2.839 7.034 1.945 1.00 92.56 112 ALA A CA 1
ATOM 868 C C . ALA A 1 112 ? -1.370 6.639 2.102 1.00 92.56 112 ALA A C 1
ATOM 870 O O . ALA A 1 112 ? -0.715 6.231 1.142 1.00 92.56 112 ALA A O 1
ATOM 871 N N . TYR A 1 113 ? -0.871 6.761 3.331 1.00 91.06 113 TYR A N 1
ATOM 872 C CA . TYR A 1 113 ? 0.373 6.126 3.749 1.00 91.06 113 TYR A CA 1
ATOM 873 C C . TYR A 1 113 ? 0.054 4.974 4.690 1.00 91.06 113 TYR A C 1
ATOM 875 O O . TYR A 1 113 ? -0.785 5.126 5.579 1.00 91.06 113 TYR A O 1
ATOM 883 N N . ILE A 1 114 ? 0.727 3.846 4.500 1.00 89.94 114 ILE A N 1
ATOM 884 C CA . ILE A 1 114 ? 0.549 2.648 5.319 1.00 89.94 114 ILE A CA 1
ATOM 885 C C . ILE A 1 114 ? 1.895 1.950 5.522 1.00 89.94 114 ILE A C 1
ATOM 887 O O . ILE A 1 114 ? 2.752 1.988 4.637 1.00 89.94 114 ILE A O 1
ATOM 891 N N . GLY A 1 115 ? 2.102 1.335 6.685 1.00 89.62 115 GLY A N 1
ATOM 892 C CA . GLY A 1 115 ? 3.283 0.510 6.936 1.00 89.62 115 GLY A CA 1
ATOM 893 C C . GLY A 1 115 ? 3.347 -0.703 6.004 1.00 89.62 115 GLY A C 1
ATOM 894 O O . GLY A 1 115 ? 2.324 -1.314 5.700 1.00 89.62 115 GLY A O 1
ATOM 895 N N . ASP A 1 116 ? 4.561 -1.072 5.586 1.00 89.31 116 ASP A N 1
ATOM 896 C CA . ASP A 1 116 ? 4.845 -2.257 4.754 1.00 89.31 116 ASP A CA 1
ATOM 897 C C . ASP A 1 116 ? 4.313 -3.556 5.374 1.00 89.31 116 ASP A C 1
ATOM 899 O O . ASP A 1 116 ? 3.878 -4.455 4.667 1.00 89.31 116 ASP A O 1
ATOM 903 N N . TRP A 1 117 ? 4.251 -3.610 6.705 1.00 88.25 117 TRP A N 1
ATOM 904 C CA . TRP A 1 117 ? 3.680 -4.716 7.476 1.00 88.25 117 TRP A CA 1
ATOM 905 C C . TRP A 1 117 ? 2.255 -5.103 7.080 1.00 88.25 117 TRP A C 1
ATOM 907 O O . TRP A 1 117 ? 1.886 -6.277 7.137 1.00 88.25 117 TRP A O 1
ATOM 917 N N . TYR A 1 118 ? 1.452 -4.107 6.703 1.00 90.12 118 TYR A N 1
ATOM 918 C CA . TYR A 1 118 ? 0.062 -4.309 6.321 1.00 90.12 118 TYR A CA 1
ATOM 919 C C . TYR A 1 118 ? -0.095 -4.651 4.840 1.00 90.12 118 TYR A C 1
ATOM 921 O O . TYR A 1 118 ? -1.214 -4.664 4.332 1.00 90.12 118 TYR A O 1
ATOM 929 N N . LEU A 1 119 ? 1.004 -4.907 4.127 1.00 91.88 119 LEU A N 1
ATOM 930 C CA . LEU A 1 119 ? 1.004 -5.237 2.712 1.00 91.88 119 LEU A CA 1
ATOM 931 C C . LEU A 1 119 ? 1.684 -6.581 2.463 1.00 91.88 119 LEU A C 1
ATOM 933 O O . LEU A 1 119 ? 2.671 -6.945 3.098 1.00 91.88 119 LEU A O 1
ATOM 937 N N . SER A 1 120 ? 1.195 -7.315 1.470 1.00 93.81 120 SER A N 1
ATOM 938 C CA . SER A 1 120 ? 1.849 -8.533 0.985 1.00 93.81 120 SER A CA 1
ATOM 939 C C . SER A 1 120 ? 3.021 -8.214 0.043 1.00 93.81 120 SER A C 1
ATOM 941 O O . SER A 1 120 ? 3.180 -8.844 -0.993 1.00 93.81 120 SER A O 1
ATOM 943 N N . THR A 1 121 ? 3.864 -7.235 0.355 1.00 91.25 121 THR A N 1
ATOM 944 C CA . THR A 1 121 ? 5.027 -6.844 -0.474 1.00 91.25 121 THR A CA 1
ATOM 945 C C . THR A 1 121 ? 6.198 -7.820 -0.339 1.00 91.25 121 THR A C 1
ATOM 947 O O . THR A 1 121 ? 7.018 -7.929 -1.250 1.00 91.25 121 THR A O 1
ATOM 950 N N . GLY A 1 122 ? 6.271 -8.560 0.772 1.00 89.38 122 GLY A N 1
ATOM 951 C CA . GLY A 1 122 ? 7.364 -9.478 1.088 1.00 89.38 122 GLY A CA 1
ATOM 952 C C . GLY A 1 122 ? 8.603 -8.782 1.654 1.00 89.38 122 GLY A C 1
ATOM 953 O O . GLY A 1 122 ? 8.581 -7.618 2.038 1.00 89.38 122 GLY A O 1
ATOM 954 N N . ALA A 1 123 ? 9.723 -9.505 1.716 1.00 88.38 123 ALA A N 1
ATOM 955 C CA . ALA A 1 123 ? 10.970 -8.940 2.226 1.00 88.38 123 ALA A CA 1
ATOM 956 C C . ALA A 1 123 ? 11.515 -7.825 1.307 1.00 88.38 123 ALA A C 1
ATOM 958 O O . ALA A 1 123 ? 11.346 -7.902 0.086 1.00 88.38 123 ALA A O 1
ATOM 959 N N . PRO A 1 124 ? 12.287 -6.856 1.839 1.00 89.56 124 PRO A N 1
ATOM 960 C CA . PRO A 1 124 ? 12.922 -5.816 1.031 1.00 89.56 124 PRO A CA 1
ATOM 961 C C . PRO A 1 124 ? 13.742 -6.338 -0.146 1.00 89.56 124 PRO A C 1
ATOM 963 O O . PRO A 1 124 ? 13.697 -5.765 -1.225 1.00 89.56 124 PRO A O 1
ATOM 966 N N . SER A 1 125 ? 14.456 -7.453 0.009 1.00 90.12 125 SER A N 1
ATOM 967 C CA . SER A 1 125 ? 15.206 -8.071 -1.094 1.00 90.12 125 SER A CA 1
ATOM 968 C C . SER A 1 125 ? 14.324 -8.473 -2.286 1.00 90.12 125 SER A C 1
ATOM 970 O O . SER A 1 125 ? 14.809 -8.476 -3.420 1.00 90.12 125 SER A O 1
ATOM 972 N N . TYR A 1 126 ? 13.045 -8.775 -2.043 1.00 92.25 126 TYR A N 1
ATOM 973 C CA . TYR A 1 126 ? 12.062 -9.105 -3.067 1.00 92.25 126 TYR A CA 1
ATOM 974 C C . TYR A 1 126 ? 11.505 -7.840 -3.727 1.00 92.25 126 TYR A C 1
ATOM 976 O O . TYR A 1 126 ? 11.766 -7.606 -4.910 1.00 92.25 126 TYR A O 1
ATOM 984 N N . TRP A 1 127 ? 10.797 -6.986 -2.977 1.00 93.31 127 TRP A N 1
ATOM 985 C CA . TRP A 1 127 ? 10.084 -5.857 -3.583 1.00 93.31 127 TRP A CA 1
ATOM 986 C C . TRP A 1 127 ? 11.032 -4.827 -4.198 1.00 93.31 127 TRP A C 1
ATOM 988 O O . TRP A 1 127 ? 10.725 -4.281 -5.253 1.00 93.31 127 TRP A O 1
ATOM 998 N N . LYS A 1 128 ? 12.238 -4.630 -3.646 1.00 93.75 128 LYS A N 1
ATOM 999 C CA . LYS A 1 128 ? 13.237 -3.702 -4.210 1.00 93.75 128 LYS A CA 1
ATOM 1000 C C . LYS A 1 128 ? 13.651 -4.053 -5.633 1.00 93.75 128 LYS A C 1
ATOM 1002 O O . LYS A 1 128 ? 14.079 -3.180 -6.379 1.00 93.75 128 LYS A O 1
ATOM 1007 N N . ASN A 1 129 ? 13.544 -5.325 -6.010 1.00 95.44 129 ASN A N 1
ATOM 1008 C CA . ASN A 1 129 ? 13.896 -5.808 -7.341 1.00 95.44 129 ASN A CA 1
ATOM 1009 C C . ASN A 1 129 ? 12.693 -5.967 -8.274 1.00 95.44 129 ASN A C 1
ATOM 1011 O O . ASN A 1 129 ? 12.890 -6.265 -9.454 1.00 95.44 129 ASN A O 1
ATOM 1015 N N . PHE A 1 130 ? 11.475 -5.757 -7.774 1.00 94.75 130 PHE A N 1
ATOM 1016 C CA . PHE A 1 130 ? 10.267 -5.844 -8.577 1.00 94.75 130 PHE A CA 1
ATOM 1017 C C . PHE A 1 130 ? 10.241 -4.706 -9.604 1.00 94.75 130 PHE A C 1
ATOM 1019 O O . PHE A 1 130 ? 10.413 -3.538 -9.252 1.00 94.75 130 PHE A O 1
ATOM 1026 N N . ARG A 1 131 ? 10.068 -5.054 -10.884 1.00 95.25 131 ARG A N 1
ATOM 1027 C CA . ARG A 1 131 ? 10.091 -4.088 -11.991 1.00 95.25 131 ARG A CA 1
ATOM 1028 C C . ARG A 1 131 ? 8.792 -3.304 -12.053 1.00 95.25 131 ARG A C 1
ATOM 1030 O O . ARG A 1 131 ? 7.715 -3.895 -12.002 1.00 95.25 131 ARG A O 1
ATOM 1037 N N . GLU A 1 132 ? 8.899 -1.998 -12.248 1.00 91.94 132 GLU A N 1
ATOM 1038 C CA . GLU A 1 132 ? 7.731 -1.169 -12.524 1.00 91.94 132 GLU A CA 1
ATOM 1039 C C . GLU A 1 132 ? 7.344 -1.225 -14.008 1.00 91.94 132 GLU A C 1
ATOM 1041 O O . GLU A 1 132 ? 8.224 -1.327 -14.871 1.00 91.94 132 GLU A O 1
ATOM 1046 N N . PRO A 1 133 ? 6.045 -1.114 -14.339 1.00 89.81 133 PRO A N 1
ATOM 1047 C CA . PRO A 1 133 ? 5.599 -1.058 -15.730 1.00 89.81 133 PRO A CA 1
ATOM 1048 C C . PRO A 1 133 ? 6.161 0.131 -16.521 1.00 89.81 133 PRO A C 1
ATOM 1050 O O . PRO A 1 133 ? 6.370 0.020 -17.725 1.00 89.81 133 PRO A O 1
ATOM 1053 N N . SER A 1 134 ? 6.443 1.254 -15.853 1.00 86.62 134 SER A N 1
ATOM 1054 C CA . SER A 1 134 ? 7.074 2.444 -16.443 1.00 86.62 134 SER A CA 1
ATOM 1055 C C . SER A 1 134 ? 8.584 2.304 -16.678 1.00 86.62 134 SER A C 1
ATOM 1057 O O . SER A 1 134 ? 9.206 3.230 -17.195 1.00 86.62 134 SER A O 1
ATOM 1059 N N . GLY A 1 135 ? 9.181 1.166 -16.311 1.00 90.00 135 GLY A N 1
ATOM 1060 C CA . GLY A 1 135 ? 10.628 0.972 -16.266 1.00 90.00 135 GLY A CA 1
ATOM 1061 C C . GLY A 1 135 ? 11.211 1.250 -14.878 1.00 90.00 135 GLY A C 1
ATOM 1062 O O . GLY A 1 135 ? 10.575 1.877 -14.039 1.00 90.00 135 GLY A O 1
ATOM 1063 N N . GLY A 1 136 ? 12.426 0.752 -14.633 1.00 93.38 136 GLY A N 1
ATOM 1064 C CA . GLY A 1 136 ? 13.053 0.780 -13.305 1.00 93.38 136 GLY A CA 1
ATOM 1065 C C . GLY A 1 136 ? 12.546 -0.323 -12.369 1.00 93.38 136 GLY A C 1
ATOM 1066 O O . GLY A 1 136 ? 11.980 -1.336 -12.807 1.00 93.38 136 GLY A O 1
ATOM 1067 N N . LYS A 1 137 ? 12.807 -0.150 -11.075 1.00 95.44 137 LYS A N 1
ATOM 1068 C CA . LYS A 1 137 ? 12.386 -1.038 -9.986 1.00 95.44 137 LYS A CA 1
ATOM 1069 C C . LYS A 1 137 ? 11.685 -0.234 -8.896 1.00 95.44 137 LYS A C 1
ATOM 1071 O O . LYS A 1 137 ? 11.973 0.943 -8.719 1.00 95.44 137 LYS A O 1
ATOM 1076 N N . LEU A 1 138 ? 10.872 -0.886 -8.063 1.00 93.81 138 LEU A N 1
ATOM 1077 C CA . LEU A 1 138 ? 10.236 -0.211 -6.921 1.00 93.81 138 LEU A CA 1
ATOM 1078 C C . LEU A 1 138 ? 11.246 0.462 -5.978 1.00 93.81 138 LEU A C 1
ATOM 1080 O O . LEU A 1 138 ? 10.935 1.500 -5.401 1.00 93.81 138 LEU A O 1
ATOM 1084 N N . GLN A 1 139 ? 12.466 -0.073 -5.836 1.00 95.00 139 GLN A N 1
ATOM 1085 C CA . GLN A 1 139 ? 13.534 0.572 -5.058 1.00 95.00 139 GLN A CA 1
ATOM 1086 C C . GLN A 1 139 ? 13.817 2.013 -5.513 1.00 95.00 139 GLN A C 1
ATOM 1088 O O . GLN A 1 139 ? 14.175 2.840 -4.676 1.00 95.00 139 GLN A O 1
ATOM 1093 N N . ASP A 1 140 ? 13.621 2.317 -6.795 1.00 95.50 140 ASP A N 1
ATOM 1094 C CA . ASP A 1 140 ? 13.924 3.618 -7.395 1.00 95.50 140 ASP A CA 1
ATOM 1095 C C . ASP A 1 140 ? 12.862 4.684 -7.047 1.00 95.50 140 ASP A C 1
ATOM 1097 O O . ASP A 1 140 ? 13.076 5.873 -7.268 1.00 95.50 140 ASP A O 1
ATOM 1101 N N . THR A 1 141 ? 11.741 4.283 -6.431 1.00 93.69 141 THR A N 1
ATOM 1102 C CA . THR A 1 141 ? 10.620 5.161 -6.027 1.00 93.69 141 THR A CA 1
ATOM 1103 C C . THR A 1 141 ? 10.724 5.677 -4.586 1.00 93.69 141 THR A C 1
ATOM 1105 O O . THR A 1 141 ? 9.720 6.006 -3.947 1.00 93.69 141 THR A O 1
ATOM 1108 N N . TYR A 1 142 ? 11.940 5.730 -4.040 1.00 93.19 142 TYR A N 1
ATOM 1109 C CA . TYR A 1 142 ? 12.183 6.208 -2.682 1.00 93.19 142 TYR A CA 1
ATOM 1110 C C . TYR A 1 142 ? 11.885 7.706 -2.541 1.00 93.19 142 TYR A C 1
ATOM 1112 O O . TYR A 1 142 ? 12.422 8.523 -3.287 1.00 93.19 142 TYR A O 1
ATOM 1120 N N . ILE A 1 143 ? 11.080 8.079 -1.543 1.00 90.56 143 ILE A N 1
ATOM 1121 C CA . ILE A 1 143 ? 10.671 9.478 -1.301 1.00 90.56 143 ILE A CA 1
ATOM 1122 C C . ILE A 1 143 ? 11.261 10.099 -0.024 1.00 90.56 143 ILE A C 1
ATOM 1124 O O . ILE A 1 143 ? 10.914 11.224 0.339 1.00 90.56 143 ILE A O 1
ATOM 1128 N N . GLY A 1 144 ? 12.178 9.404 0.654 1.00 87.38 144 GLY A N 1
ATOM 1129 C CA . GLY A 1 144 ? 12.886 9.921 1.829 1.00 87.38 144 GLY A CA 1
ATOM 1130 C C . GLY A 1 144 ? 12.455 9.314 3.168 1.00 87.38 144 GLY A C 1
ATOM 1131 O O . GLY A 1 144 ? 11.660 8.372 3.231 1.00 87.38 144 GLY A O 1
ATOM 1132 N N . SER A 1 145 ? 13.001 9.886 4.250 1.00 83.00 145 SER A N 1
ATOM 1133 C CA . SER A 1 145 ? 12.751 9.465 5.637 1.00 83.00 145 SER A CA 1
ATOM 1134 C C . SER A 1 145 ? 11.889 10.471 6.397 1.00 83.00 145 SER A C 1
ATOM 1136 O O . SER A 1 145 ? 12.244 11.647 6.454 1.00 83.00 145 SER A O 1
ATOM 1138 N N . TRP A 1 146 ? 10.747 10.040 6.933 1.00 74.75 146 TRP A N 1
ATOM 1139 C CA . TRP A 1 146 ? 9.728 10.922 7.520 1.00 74.75 146 TRP A CA 1
ATOM 1140 C C . TRP A 1 146 ? 9.163 10.260 8.785 1.00 74.75 146 TRP A C 1
ATOM 1142 O O . TRP A 1 146 ? 8.929 9.056 8.788 1.00 74.75 146 TRP A O 1
ATOM 1152 N N . SER A 1 147 ? 8.945 11.020 9.863 1.00 67.12 147 SER A N 1
ATOM 1153 C CA . SER A 1 147 ? 8.354 10.507 11.109 1.00 67.12 147 SER A CA 1
ATOM 1154 C C . SER A 1 147 ? 6.891 10.934 11.251 1.00 67.12 147 SER A C 1
ATOM 1156 O O . SER A 1 147 ? 6.507 12.026 10.835 1.00 67.12 147 SER A O 1
ATOM 1158 N N . GLY A 1 148 ? 6.051 10.064 11.824 1.00 60.72 148 GLY A N 1
ATOM 1159 C CA . GLY A 1 148 ? 4.646 10.382 12.130 1.00 60.72 148 GLY A CA 1
AT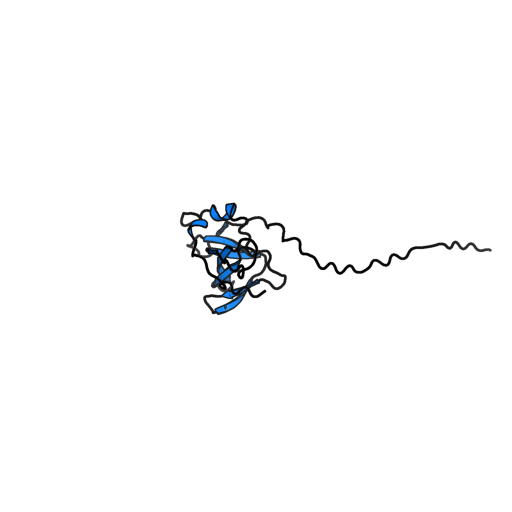OM 1160 C C . GLY A 1 148 ? 3.724 10.564 10.914 1.00 60.72 148 GLY A C 1
ATOM 1161 O O . GLY A 1 148 ? 2.700 11.227 11.024 1.00 60.72 148 GLY A O 1
ATOM 1162 N N . THR A 1 149 ? 4.086 10.016 9.752 1.00 62.12 149 THR A N 1
ATOM 1163 C CA . THR A 1 149 ? 3.370 10.217 8.474 1.00 62.12 149 THR A CA 1
ATOM 1164 C C . THR A 1 149 ? 2.267 9.197 8.206 1.00 62.12 149 THR A C 1
ATOM 1166 O O . THR A 1 149 ? 1.417 9.418 7.337 1.00 62.12 149 THR A O 1
ATOM 1169 N N . CYS A 1 150 ? 2.268 8.080 8.926 1.00 65.06 150 CYS A N 1
ATOM 1170 C CA . CYS A 1 150 ? 1.208 7.092 8.843 1.00 65.06 150 CYS A CA 1
ATOM 1171 C C . CYS A 1 150 ? 0.147 7.412 9.883 1.00 65.06 150 CYS A C 1
ATOM 1173 O O . CYS A 1 150 ? 0.361 7.240 11.078 1.00 65.06 150 CYS A O 1
ATOM 1175 N N . ASP A 1 151 ? -1.014 7.842 9.406 1.00 63.59 151 ASP A N 1
ATOM 1176 C CA . ASP A 1 151 ? -2.224 7.953 10.219 1.00 63.59 151 ASP A CA 1
ATOM 1177 C C . ASP A 1 151 ? -2.891 6.574 10.329 1.00 63.59 151 ASP A C 1
ATOM 1179 O O . ASP A 1 151 ? -4.083 6.437 10.056 1.00 63.59 151 ASP A O 1
ATOM 1183 N N . VAL A 1 152 ? -2.095 5.540 10.629 1.00 61.81 152 VAL A N 1
ATOM 1184 C CA . VAL A 1 152 ? -2.624 4.209 10.913 1.00 61.81 152 VAL A CA 1
ATOM 1185 C C . VAL A 1 152 ? -3.157 4.237 12.336 1.00 61.81 152 VAL A C 1
ATOM 1187 O O . VAL A 1 152 ? -2.384 4.296 13.290 1.00 61.81 152 VAL A O 1
ATOM 1190 N N . ILE A 1 153 ? -4.479 4.267 12.469 1.00 59.88 153 ILE A N 1
ATOM 1191 C CA . ILE A 1 153 ? -5.157 4.297 13.766 1.00 59.88 153 ILE A CA 1
ATOM 1192 C C . ILE A 1 153 ? -5.513 2.842 14.084 1.00 59.88 153 ILE A C 1
ATOM 1194 O O . ILE A 1 153 ? -6.430 2.282 13.483 1.00 59.88 153 ILE A O 1
ATOM 1198 N N . ALA A 1 154 ? -4.688 2.212 14.923 1.00 55.31 154 ALA A N 1
ATOM 1199 C CA . ALA A 1 154 ? -4.902 0.849 15.410 1.00 55.31 154 ALA A CA 1
ATOM 1200 C C . ALA A 1 154 ? -6.127 0.758 16.331 1.00 55.31 154 ALA A C 1
ATOM 1202 O O . ALA A 1 154 ? -6.375 1.737 17.075 1.00 55.31 154 ALA A O 1
#

Sequence (154 aa):
MKQRTRRTGIIAFAAAAMLAIGMGNPPSAQAASLWHCAPQSNMAAVCTTITSAPPGGVQVRDRLTNSIWVLYNGDSVQIRSWGWDPSARCGINNNYFWHIWWRTGSGNWHRAYIGDWYLSTGAPSYWKNFREPSGGKLQDTYIGSWSGTCDVIA

Organism: NCBI:txid2761496

Secondary structure (DSSP, 8-state):
-----------------------------PPP--EEEEEETTEEEEEEEB-S--TT-EEEE-TTT--EEEE-TT-EEEEEEEEE-TT-TT-SSSSEEEEEEEE-TT--EEEEEEEGGGBTT--HHHHTTPBPTTSSBGGGGEEEE-SS----B-

pLDDT: mean 78.32, std 19.55, range [35.72, 96.0]

Foldseek 3Di:
DDDDDDDDDDDDDPDDDPPPPPPDDLPPLAAADWDWDCLDPPDTFIKWWFAPAPPQAWWFQWPVPRDIDGGDGGDMKTFQAKEAEPVCPLHDDRRMKTWIWDADPVGDITTGIHHCSRTSRGDCVRQQAPATPVGDGNVVRYDYYDHPRTPGDD